Protein AF-A0A660QYG0-F1 (afdb_monomer)

Mean predicted aligned error: 2.4 Å

Nearest PDB structures (foldseek):
  2vhx-assembly1_D  TM=9.798E-01  e=2.678E-09  Mycobacterium tuberculosis
  1xlt-assembly1_A  TM=9.649E-01  e=1.373E-09  Rhodospirillum rubrum
  2vhx-assembly1_C  TM=9.794E-01  e=3.498E-09  Mycobacterium tuberculosis
  2vhv-assembly1_A  TM=9.784E-01  e=4.275E-09  Mycobacterium tuberculosis
  2vhx-assembly1_A  TM=9.811E-01  e=8.337E-09  Mycobacterium tuberculosis

Radius of gyration: 12.18 Å; Cα contacts (8 Å, |Δi|>4): 194; chains: 1; bounding box: 27×28×31 Å

Foldseek 3Di:
DEEFWEADDDPPPLDTQDDLVRLLVCVVVVYAYEYEQCSNVSVVDHPVSNVVSPHHYDPHDLVRQQVALEYGDADDDDPVSVVSHHPNHHYDYDDD

Secondary structure (DSSP, 8-state):
-EE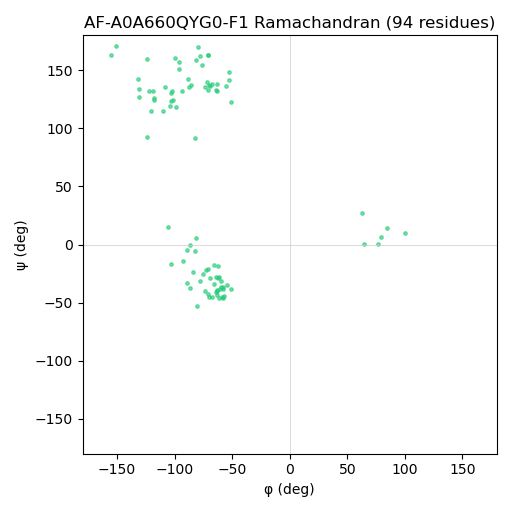EEPPP-STT----SS-HHHHHHHHHTT-EEEEETTTTGGGT--HHHHHHTTPEEESSHHHHHHH-SEEE-SSPPPHHHHTTPPTTPEEE----

Structure (mmCIF, N/CA/C/O backbone):
data_AF-A0A660QYG0-F1
#
_entry.id   AF-A0A660QYG0-F1
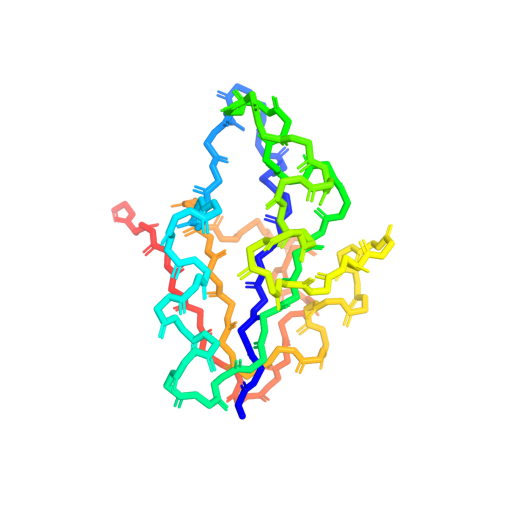#
loop_
_atom_site.group_PDB
_atom_site.id
_atom_site.type_symbol
_atom_site.label_atom_id
_atom_site.label_alt_id
_atom_site.label_comp_id
_atom_site.label_asym_id
_atom_site.label_entity_id
_atom_site.label_seq_id
_atom_site.pdbx_PDB_ins_code
_atom_site.Cartn_x
_atom_site.Cartn_y
_atom_site.Cartn_z
_atom_site.occupancy
_atom_site.B_iso_or_equiv
_atom_site.auth_seq_id
_atom_site.auth_comp_id
_atom_site.auth_asym_id
_atom_site.auth_atom_id
_atom_site.pdbx_PDB_model_num
ATOM 1 N N . MET A 1 1 ? -10.286 0.285 10.117 1.00 94.12 1 MET A N 1
ATOM 2 C CA . MET A 1 1 ? -10.308 0.014 8.666 1.00 94.12 1 MET A CA 1
ATOM 3 C C . MET A 1 1 ? -8.877 0.057 8.172 1.00 94.12 1 MET A C 1
ATOM 5 O O . MET A 1 1 ? -8.193 1.033 8.481 1.00 94.12 1 MET A O 1
ATOM 9 N N . LEU A 1 2 ? -8.434 -0.993 7.483 1.00 97.56 2 LEU A N 1
ATOM 10 C CA . LEU A 1 2 ? -7.079 -1.117 6.956 1.00 97.56 2 LEU A CA 1
ATOM 11 C C . LEU A 1 2 ? -7.031 -0.744 5.472 1.00 97.56 2 LEU A C 1
ATOM 13 O O . LEU A 1 2 ? -7.650 -1.399 4.632 1.00 97.56 2 LEU A O 1
ATOM 17 N N . ILE A 1 3 ? -6.253 0.290 5.173 1.00 98.25 3 ILE A N 1
ATOM 18 C CA . ILE A 1 3 ? -5.869 0.682 3.822 1.00 98.25 3 ILE A CA 1
ATOM 19 C C . ILE A 1 3 ? -4.534 0.032 3.485 1.00 98.25 3 ILE A C 1
ATOM 21 O O . ILE A 1 3 ? -3.579 0.115 4.255 1.00 98.25 3 ILE A O 1
ATOM 25 N N . ALA A 1 4 ? -4.464 -0.570 2.310 1.00 98.06 4 ALA A N 1
ATOM 26 C CA . ALA A 1 4 ? -3.309 -1.288 1.819 1.00 98.06 4 ALA A CA 1
ATOM 27 C C . ALA A 1 4 ? -2.835 -0.698 0.483 1.00 98.06 4 ALA A C 1
ATOM 29 O O . ALA A 1 4 ? -3.637 -0.462 -0.422 1.00 98.06 4 ALA A O 1
ATOM 30 N N . VAL A 1 5 ? -1.529 -0.454 0.374 1.00 98.06 5 VAL A N 1
ATOM 31 C CA . VAL A 1 5 ? -0.881 0.141 -0.803 1.00 98.06 5 VAL A CA 1
ATOM 32 C C . VAL A 1 5 ? 0.224 -0.804 -1.277 1.00 98.06 5 VAL A C 1
ATOM 34 O O . VAL A 1 5 ? 1.336 -0.755 -0.740 1.00 98.06 5 VAL A O 1
ATOM 37 N N . PRO A 1 6 ? -0.067 -1.714 -2.221 1.00 97.50 6 PRO A N 1
ATOM 38 C CA . PRO A 1 6 ? 0.951 -2.577 -2.798 1.00 97.50 6 PRO A CA 1
ATOM 39 C C . PRO A 1 6 ? 1.897 -1.785 -3.704 1.00 97.50 6 PRO A C 1
ATOM 41 O O . PRO A 1 6 ? 1.595 -0.675 -4.153 1.00 97.50 6 PRO A O 1
ATOM 44 N N . LYS A 1 7 ? 3.048 -2.381 -3.998 1.00 97.06 7 LYS A N 1
ATOM 45 C CA . LYS A 1 7 ? 3.944 -1.910 -5.048 1.00 97.06 7 LYS A CA 1
ATOM 46 C C . LYS A 1 7 ? 3.319 -2.212 -6.412 1.00 97.06 7 LYS A C 1
ATOM 48 O O . LYS A 1 7 ? 2.765 -3.288 -6.620 1.00 97.06 7 LYS A O 1
ATOM 53 N N . GLU A 1 8 ? 3.434 -1.282 -7.356 1.00 97.12 8 GLU A N 1
ATOM 54 C CA . GLU A 1 8 ? 3.037 -1.561 -8.736 1.00 97.12 8 GLU A CA 1
ATOM 55 C C . GLU A 1 8 ? 3.987 -2.566 -9.397 1.00 97.12 8 GLU A C 1
ATOM 57 O O . GLU A 1 8 ? 5.210 -2.502 -9.235 1.00 97.12 8 GLU A O 1
ATOM 62 N N . ILE A 1 9 ? 3.404 -3.523 -10.120 1.00 95.38 9 ILE A N 1
ATOM 63 C CA . ILE A 1 9 ? 4.139 -4.655 -10.700 1.00 95.38 9 ILE A CA 1
ATOM 64 C C . ILE A 1 9 ? 4.386 -4.507 -12.200 1.00 95.38 9 ILE A C 1
ATOM 66 O O . ILE A 1 9 ? 5.231 -5.213 -12.751 1.00 95.38 9 ILE A O 1
ATOM 70 N N . LEU A 1 10 ? 3.656 -3.605 -12.862 1.00 94.25 10 LEU A N 1
ATOM 71 C CA . LEU A 1 10 ? 3.816 -3.387 -14.289 1.00 94.25 10 LEU A CA 1
ATOM 72 C C . LEU A 1 10 ? 5.158 -2.704 -14.585 1.00 94.25 10 LEU A C 1
ATOM 74 O O . LEU A 1 10 ? 5.524 -1.746 -13.896 1.00 94.25 10 LEU A O 1
ATOM 78 N N . PRO A 1 11 ? 5.884 -3.155 -15.625 1.00 93.56 11 PRO A N 1
ATOM 79 C CA . PRO A 1 11 ? 7.061 -2.449 -16.105 1.00 93.56 11 PRO A CA 1
ATOM 80 C C . PRO A 1 11 ? 6.741 -0.978 -16.386 1.00 93.56 11 PRO A C 1
ATOM 82 O O . PRO A 1 11 ? 5.661 -0.653 -16.878 1.00 93.56 11 PRO A O 1
ATOM 85 N N . ASP A 1 12 ? 7.688 -0.102 -16.057 1.00 92.12 12 ASP A N 1
ATOM 86 C CA . ASP A 1 12 ? 7.610 1.354 -16.241 1.00 92.12 12 ASP A CA 1
ATOM 87 C C . ASP A 1 12 ? 6.523 2.091 -15.428 1.00 92.12 12 ASP A C 1
ATOM 89 O O . ASP A 1 12 ? 6.450 3.324 -15.474 1.00 92.12 12 ASP A O 1
ATOM 93 N N . GLU A 1 13 ? 5.735 1.391 -14.605 1.00 96.00 13 GLU A N 1
ATOM 94 C CA . GLU A 1 13 ? 4.840 2.020 -13.633 1.00 96.00 13 GLU A CA 1
ATOM 95 C C . GLU A 1 13 ? 5.612 2.392 -12.361 1.00 96.00 13 GLU A C 1
ATOM 97 O O . GLU A 1 13 ? 5.757 1.612 -11.423 1.00 96.00 13 GLU A O 1
ATOM 102 N N . ASN A 1 14 ? 6.130 3.618 -12.340 1.00 96.19 14 ASN A N 1
ATOM 103 C CA . ASN A 1 14 ? 6.893 4.147 -11.207 1.00 96.19 14 ASN A CA 1
ATOM 104 C C . ASN A 1 14 ? 6.019 4.839 -10.150 1.00 96.19 14 ASN A C 1
ATOM 106 O O . ASN A 1 14 ? 6.545 5.287 -9.127 1.00 96.19 14 ASN A O 1
ATOM 110 N N . ARG A 1 15 ? 4.711 4.985 -10.398 1.00 97.62 15 ARG A N 1
ATOM 111 C CA . ARG A 1 15 ? 3.799 5.661 -9.471 1.00 97.62 15 ARG A CA 1
ATOM 112 C C . ARG A 1 15 ? 3.419 4.751 -8.304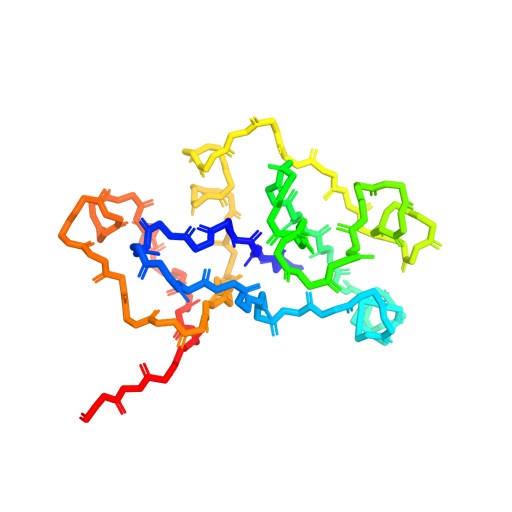 1.00 97.62 15 ARG A C 1
ATOM 114 O O . ARG A 1 15 ? 3.531 3.534 -8.362 1.00 97.62 15 ARG A O 1
ATOM 121 N N . VAL A 1 16 ? 2.919 5.379 -7.248 1.00 97.75 16 VAL A N 1
ATOM 122 C CA . VAL A 1 16 ? 2.344 4.724 -6.071 1.00 97.75 16 VAL A CA 1
ATOM 123 C C . VAL A 1 16 ? 1.009 5.385 -5.754 1.00 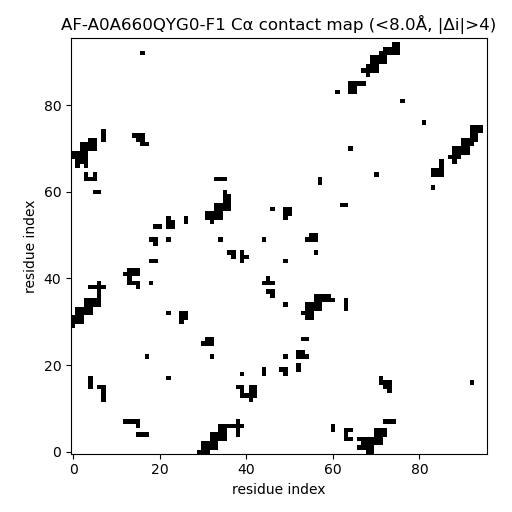97.75 16 VAL A C 1
ATOM 125 O O . VAL A 1 16 ? 0.856 6.595 -5.929 1.00 97.75 16 VAL A O 1
ATOM 128 N N . ALA A 1 17 ? 0.028 4.596 -5.320 1.00 97.81 17 ALA A N 1
ATOM 129 C CA . ALA A 1 17 ? -1.344 5.078 -5.187 1.00 97.81 17 ALA A CA 1
ATOM 130 C C . ALA A 1 17 ? -1.524 6.100 -4.053 1.00 97.81 17 ALA A C 1
ATOM 132 O O . ALA A 1 17 ? -2.378 6.979 -4.148 1.00 97.81 17 ALA A O 1
ATOM 133 N N . LEU A 1 18 ? -0.708 6.010 -2.999 1.00 97.75 18 LEU A N 1
ATOM 134 C CA . LEU A 1 18 ? -0.666 6.974 -1.902 1.00 97.75 18 LEU A CA 1
ATOM 135 C C . LEU A 1 18 ? 0.778 7.379 -1.623 1.00 97.75 18 LEU A C 1
ATOM 137 O O . LEU A 1 18 ? 1.647 6.525 -1.493 1.00 97.75 18 LEU A O 1
ATOM 141 N N . ILE A 1 19 ? 1.009 8.682 -1.482 1.00 96.88 19 ILE A N 1
ATOM 142 C CA . ILE A 1 19 ? 2.302 9.261 -1.100 1.00 96.88 19 ILE A CA 1
ATOM 143 C C . ILE A 1 19 ? 2.310 9.614 0.396 1.00 96.88 19 ILE A C 1
ATOM 145 O O . ILE A 1 19 ? 1.231 9.797 0.972 1.00 96.88 19 ILE A O 1
ATOM 149 N N 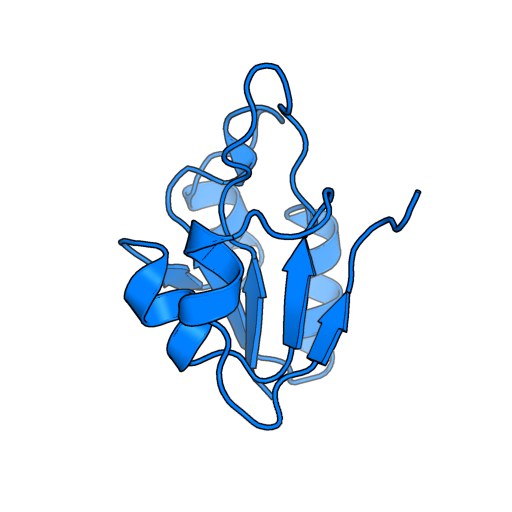. PRO A 1 20 ? 3.482 9.785 1.041 1.00 97.19 20 PRO A N 1
ATOM 150 C CA . PRO A 1 20 ? 3.573 10.056 2.480 1.00 97.19 20 PRO A CA 1
ATOM 151 C C . PRO A 1 20 ? 2.687 11.209 2.979 1.00 97.19 20 PRO A C 1
ATOM 153 O O . PRO A 1 20 ? 2.060 11.100 4.031 1.00 97.19 20 PRO A O 1
ATOM 156 N N . SER A 1 21 ? 2.542 12.290 2.207 1.00 95.75 21 SER A N 1
ATOM 157 C CA . SER A 1 21 ? 1.690 13.426 2.597 1.00 95.75 21 SER A CA 1
ATOM 158 C C . SER A 1 21 ? 0.199 13.072 2.703 1.00 95.75 21 SER A C 1
ATOM 160 O O . SER A 1 21 ? -0.513 13.674 3.509 1.00 95.75 21 SER A O 1
ATOM 162 N N . SER A 1 22 ? -0.280 12.077 1.949 1.00 96.06 22 SER A N 1
ATOM 163 C CA . SER A 1 22 ? -1.659 11.575 2.020 1.00 96.06 22 SER A CA 1
ATOM 164 C C . SER A 1 22 ? -1.884 10.660 3.228 1.00 96.06 22 SER A C 1
ATOM 166 O O . SER A 1 22 ? -2.971 10.664 3.805 1.00 96.06 22 SER A O 1
ATOM 168 N N . ILE A 1 23 ? -0.854 9.917 3.653 1.00 97.81 23 ILE A N 1
ATOM 169 C CA . ILE A 1 23 ? -0.921 8.965 4.776 1.00 97.81 23 ILE A CA 1
ATOM 170 C C . ILE A 1 23 ? -1.359 9.663 6.064 1.00 97.81 23 ILE A C 1
ATOM 172 O O . ILE A 1 23 ? -2.270 9.196 6.744 1.00 97.81 23 ILE A O 1
ATOM 176 N N . SER A 1 24 ? -0.767 10.820 6.368 1.00 93.69 24 SER A N 1
ATOM 177 C CA . SER A 1 24 ? -1.048 11.565 7.600 1.00 93.69 24 SER A CA 1
ATOM 178 C C . SER A 1 24 ? -2.511 11.988 7.753 1.00 93.69 24 SER A C 1
ATOM 180 O O . SER A 1 24 ? -3.003 12.105 8.874 1.00 93.69 24 SER A O 1
ATOM 182 N N . ALA A 1 25 ? -3.221 12.253 6.653 1.00 95.00 25 ALA A N 1
ATOM 183 C CA . ALA A 1 25 ? -4.645 12.577 6.710 1.00 95.00 25 ALA A CA 1
ATOM 184 C C . ALA A 1 25 ? -5.488 11.330 7.019 1.00 95.00 25 ALA A C 1
ATOM 186 O O . ALA A 1 25 ? -6.420 11.398 7.821 1.00 95.00 25 ALA A O 1
ATOM 187 N N . LEU A 1 26 ? -5.126 10.188 6.428 1.00 97.19 26 LEU A N 1
ATOM 188 C CA . LEU A 1 26 ? -5.827 8.923 6.629 1.00 97.19 26 LEU A CA 1
ATOM 189 C C . LEU A 1 26 ? -5.658 8.409 8.064 1.00 97.19 26 LEU A C 1
ATOM 191 O O . LEU A 1 26 ? -6.636 8.043 8.717 1.00 97.19 26 LEU A O 1
ATOM 195 N N . THR A 1 27 ? -4.435 8.458 8.590 1.00 95.75 27 THR A N 1
ATOM 196 C CA . THR A 1 27 ? -4.143 8.024 9.963 1.00 95.75 27 THR A CA 1
ATOM 197 C C . THR A 1 27 ? -4.849 8.895 10.999 1.00 95.75 27 THR A C 1
ATOM 199 O O . THR A 1 27 ? -5.446 8.371 11.939 1.00 95.75 27 THR A O 1
ATOM 202 N N . LYS A 1 28 ? -4.902 10.221 10.797 1.00 95.19 28 LYS A N 1
ATOM 203 C CA . LYS A 1 28 ? -5.680 11.147 11.649 1.00 95.19 28 LYS A CA 1
ATOM 204 C C . LYS A 1 28 ? -7.184 10.880 11.629 1.00 95.19 28 LYS A C 1
ATOM 206 O O . LYS A 1 28 ? -7.856 11.153 12.618 1.00 95.19 28 LYS A O 1
ATOM 211 N N . ALA A 1 29 ? -7.706 10.349 10.529 1.00 96.69 29 ALA A N 1
ATOM 212 C CA . ALA A 1 29 ? -9.099 9.931 10.416 1.00 96.69 29 ALA A CA 1
ATOM 213 C C . ALA A 1 29 ? -9.368 8.537 11.028 1.00 96.69 29 ALA A C 1
ATOM 215 O O . ALA A 1 29 ? -10.481 8.027 10.920 1.00 96.69 29 ALA A O 1
ATOM 216 N N . GLY A 1 30 ? -8.377 7.921 11.685 1.00 97.00 30 GLY A N 1
ATOM 217 C CA . GLY A 1 30 ? -8.518 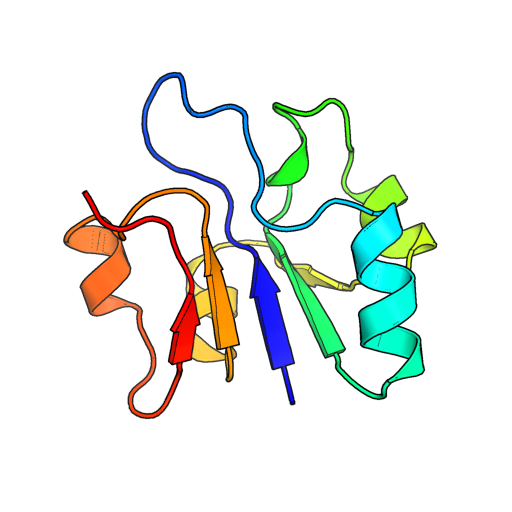6.639 12.382 1.00 97.00 30 GLY A CA 1
ATOM 218 C C . GLY A 1 30 ? -8.346 5.410 11.487 1.00 97.00 30 GLY A C 1
ATOM 219 O O . GLY A 1 30 ? -8.709 4.305 11.892 1.00 97.00 30 GLY A O 1
ATOM 220 N N . MET A 1 31 ? -7.817 5.580 10.273 1.00 97.94 31 MET A N 1
ATOM 221 C CA . MET A 1 31 ? -7.483 4.462 9.389 1.00 97.94 31 MET A CA 1
ATOM 222 C C . MET A 1 31 ? -6.066 3.966 9.662 1.00 97.94 31 MET A C 1
ATOM 224 O O . MET A 1 31 ? -5.149 4.750 9.898 1.00 97.94 31 MET A O 1
ATOM 228 N N . GLU A 1 32 ? -5.876 2.655 9.584 1.00 98.00 32 GLU A N 1
ATOM 229 C CA . GLU A 1 32 ? -4.540 2.071 9.546 1.00 98.00 32 GLU A CA 1
ATOM 230 C C . GLU A 1 32 ? -4.083 2.014 8.092 1.00 98.00 32 GLU A C 1
ATOM 232 O O . GLU A 1 32 ? -4.861 1.620 7.224 1.00 98.00 32 GLU A O 1
ATOM 237 N N . VAL A 1 33 ? -2.838 2.404 7.820 1.00 98.25 33 VAL A N 1
ATOM 238 C CA . VAL A 1 33 ? -2.270 2.342 6.470 1.00 98.25 33 VAL A CA 1
ATOM 239 C C . VAL A 1 33 ? -1.077 1.402 6.466 1.00 98.25 33 VAL A C 1
ATOM 241 O O . VAL A 1 33 ? -0.155 1.558 7.266 1.00 98.25 33 VAL A O 1
ATOM 244 N N . LEU A 1 34 ? -1.108 0.427 5.568 1.00 98.00 34 LEU A N 1
ATOM 245 C CA . LEU A 1 34 ? -0.061 -0.557 5.349 1.00 98.00 34 LEU A CA 1
ATOM 246 C C . LEU A 1 34 ? 0.471 -0.403 3.921 1.00 98.00 34 LEU A C 1
ATOM 248 O O . LEU A 1 34 ? -0.294 -0.451 2.961 1.00 98.00 34 LEU A O 1
ATOM 252 N N . VAL A 1 35 ? 1.776 -0.207 3.781 1.00 98.00 35 VAL A N 1
ATOM 253 C CA . VAL A 1 35 ? 2.441 0.033 2.493 1.00 98.00 35 VAL A CA 1
ATOM 254 C C . VAL A 1 35 ? 3.440 -1.085 2.242 1.00 98.00 35 VAL A C 1
ATOM 256 O O . VAL A 1 35 ? 4.210 -1.433 3.134 1.00 98.00 35 VAL A O 1
ATOM 259 N N . GLU A 1 36 ? 3.442 -1.675 1.051 1.00 97.94 36 GLU A N 1
ATOM 260 C CA . GLU A 1 36 ? 4.449 -2.673 0.694 1.00 97.94 36 GLU A CA 1
ATOM 261 C C . GLU A 1 36 ? 5.849 -2.049 0.680 1.00 97.94 36 GLU A C 1
ATOM 263 O O . GLU A 1 36 ? 6.058 -0.942 0.176 1.00 97.94 36 GLU A O 1
ATOM 268 N N . SER A 1 37 ? 6.828 -2.772 1.222 1.00 97.62 37 SER A N 1
ATOM 269 C CA . SER A 1 37 ? 8.230 -2.371 1.188 1.00 97.62 37 SER A CA 1
ATOM 270 C C . SER A 1 37 ? 8.673 -2.019 -0.236 1.00 97.62 37 SER A C 1
ATOM 272 O O . SER A 1 37 ? 8.594 -2.830 -1.158 1.00 97.62 37 SER A O 1
ATOM 274 N N . GLY A 1 38 ? 9.160 -0.793 -0.417 1.00 97.00 38 GLY A N 1
ATOM 275 C CA . GLY A 1 38 ? 9.630 -0.287 -1.702 1.00 97.00 38 GLY A CA 1
ATOM 276 C C . GLY A 1 38 ? 8.532 0.164 -2.670 1.00 97.00 38 GLY A C 1
ATOM 277 O O . GLY A 1 38 ? 8.873 0.530 -3.794 1.00 97.00 38 GLY A O 1
ATOM 278 N N . ALA A 1 39 ? 7.253 0.196 -2.272 1.00 97.56 39 ALA A N 1
ATOM 279 C CA . ALA A 1 39 ? 6.157 0.646 -3.141 1.00 97.56 39 ALA A CA 1
ATOM 280 C C . ALA A 1 39 ? 6.354 2.077 -3.664 1.00 97.56 39 ALA A C 1
ATOM 282 O O . ALA A 1 39 ? 6.076 2.360 -4.824 1.00 97.56 39 ALA A O 1
ATOM 283 N N . GLY A 1 40 ? 6.883 2.978 -2.832 1.00 97.50 40 GLY A N 1
ATOM 284 C CA . GLY A 1 40 ? 7.136 4.368 -3.217 1.00 97.50 40 GLY A CA 1
ATOM 285 C C . GLY A 1 40 ? 8.483 4.639 -3.882 1.00 97.50 40 GLY A C 1
ATOM 286 O O . GLY A 1 40 ? 8.743 5.791 -4.229 1.00 97.50 40 GLY A O 1
ATOM 287 N N . ALA A 1 41 ? 9.340 3.629 -4.067 1.00 97.12 41 ALA A N 1
ATOM 288 C CA . ALA A 1 41 ? 10.718 3.847 -4.510 1.00 97.12 41 ALA A CA 1
ATOM 289 C C . ALA A 1 41 ? 10.795 4.524 -5.892 1.00 97.12 41 ALA A C 1
ATOM 291 O O . ALA A 1 41 ? 11.617 5.418 -6.089 1.00 97.12 41 ALA A O 1
ATOM 292 N N . GLY A 1 42 ? 9.893 4.167 -6.816 1.00 95.38 42 GLY A N 1
ATOM 293 C CA . GLY A 1 42 ? 9.785 4.801 -8.139 1.00 95.38 42 GLY A CA 1
ATOM 294 C C . GLY A 1 42 ? 9.358 6.277 -8.099 1.00 95.38 42 GLY A C 1
ATOM 295 O O . GLY A 1 42 ? 9.590 7.015 -9.052 1.00 95.38 42 GLY A O 1
ATOM 296 N N . CYS A 1 43 ? 8.799 6.728 -6.973 1.00 95.12 43 CYS A N 1
ATOM 297 C CA . CYS A 1 43 ? 8.410 8.113 -6.703 1.00 95.12 43 CYS A CA 1
ATOM 298 C C . CYS A 1 43 ? 9.362 8.833 -5.735 1.00 95.12 43 CYS A C 1
ATOM 300 O O . CYS A 1 43 ? 9.000 9.879 -5.203 1.00 95.12 43 CYS A O 1
ATOM 302 N N . PHE A 1 44 ? 10.561 8.291 -5.492 1.00 96.31 44 PHE A N 1
ATOM 303 C CA . PHE A 1 44 ? 11.549 8.855 -4.561 1.00 96.31 44 PHE A CA 1
ATOM 304 C C . PHE A 1 44 ? 11.085 8.910 -3.094 1.00 96.31 44 PHE A C 1
ATOM 306 O O . PHE A 1 44 ? 11.572 9.733 -2.319 1.00 96.31 44 PHE A O 1
ATOM 313 N N . TYR A 1 45 ? 10.179 8.012 -2.695 1.00 98.00 45 TYR A N 1
ATOM 314 C CA . TYR A 1 45 ? 9.788 7.817 -1.299 1.00 98.00 45 TYR A CA 1
ATOM 315 C C . TYR A 1 45 ? 10.303 6.469 -0.799 1.00 98.00 45 TYR A C 1
ATOM 317 O O . TYR A 1 45 ? 9.886 5.414 -1.283 1.00 98.00 45 TYR A O 1
ATOM 325 N N . ASP A 1 46 ? 11.213 6.503 0.172 1.00 98.31 46 ASP A N 1
ATOM 326 C CA . ASP A 1 46 ? 11.671 5.300 0.859 1.00 98.31 46 ASP A CA 1
ATOM 327 C C . ASP A 1 46 ? 10.662 4.845 1.927 1.00 98.31 46 ASP A C 1
ATOM 329 O O . ASP A 1 46 ? 9.700 5.541 2.257 1.00 98.31 46 ASP A O 1
ATOM 333 N N . ASN A 1 47 ? 10.872 3.646 2.473 1.00 98.38 47 ASN A N 1
ATOM 334 C CA . ASN A 1 47 ? 10.005 3.091 3.516 1.00 98.38 47 ASN A CA 1
ATOM 335 C C . ASN A 1 47 ? 9.925 4.003 4.748 1.00 98.38 47 ASN A C 1
ATOM 337 O O . ASN A 1 47 ? 8.857 4.154 5.338 1.00 98.38 47 ASN A O 1
ATOM 341 N N . ARG A 1 48 ? 11.040 4.648 5.101 1.00 98.44 48 ARG A N 1
ATOM 342 C CA . ARG A 1 48 ? 11.128 5.522 6.268 1.00 98.44 48 ARG A CA 1
ATOM 343 C C . ARG A 1 48 ? 10.197 6.727 6.138 1.00 98.44 48 ARG A C 1
ATOM 345 O O . ARG A 1 48 ? 9.543 7.084 7.113 1.00 98.44 48 ARG A O 1
ATOM 352 N N . ALA A 1 49 ? 10.076 7.315 4.949 1.00 98.25 49 ALA A N 1
ATOM 353 C CA . ALA A 1 49 ? 9.146 8.415 4.705 1.00 98.25 49 ALA A CA 1
ATOM 354 C C . ALA A 1 49 ? 7.681 8.020 4.977 1.00 98.25 49 ALA A C 1
ATOM 356 O O . ALA A 1 49 ? 6.906 8.826 5.494 1.00 98.25 49 ALA A O 1
ATOM 357 N N . TYR A 1 50 ? 7.292 6.781 4.665 1.00 98.38 50 TYR A N 1
ATOM 358 C CA . TYR A 1 50 ? 5.956 6.265 4.980 1.00 98.38 50 TYR A CA 1
ATOM 359 C C . TYR A 1 50 ? 5.764 6.022 6.479 1.00 98.38 50 TYR A C 1
ATOM 361 O O . TYR A 1 50 ? 4.716 6.381 7.022 1.00 98.38 50 TYR A O 1
ATOM 369 N N . GLU A 1 51 ? 6.767 5.457 7.152 1.00 98.31 51 GLU A N 1
ATOM 370 C CA . GLU A 1 51 ? 6.744 5.234 8.604 1.00 98.31 51 GLU A CA 1
ATOM 371 C C . GLU A 1 51 ? 6.632 6.554 9.375 1.00 98.31 51 GLU A C 1
ATOM 373 O O . GLU A 1 51 ? 5.773 6.693 10.246 1.00 98.31 51 GLU A O 1
ATOM 378 N N . GLU A 1 52 ? 7.431 7.561 9.006 1.00 98.19 52 GLU A N 1
ATOM 379 C CA . GLU A 1 52 ? 7.378 8.909 9.591 1.00 98.19 52 GLU A CA 1
ATOM 380 C C . GLU A 1 52 ? 6.017 9.591 9.354 1.00 98.19 52 GLU A C 1
ATOM 382 O O . GLU A 1 52 ? 5.567 10.385 10.182 1.00 98.19 52 GLU A O 1
ATOM 387 N N . ALA A 1 53 ? 5.319 9.242 8.268 1.00 97.94 53 ALA A N 1
ATOM 388 C CA . ALA A 1 53 ? 3.967 9.719 7.980 1.00 97.94 53 ALA A CA 1
ATOM 389 C C . ALA A 1 53 ? 2.849 8.938 8.704 1.00 97.94 53 ALA A C 1
ATOM 391 O O . ALA A 1 53 ? 1.680 9.342 8.634 1.00 97.94 53 ALA A O 1
ATOM 392 N N . GLY A 1 54 ? 3.195 7.855 9.410 1.00 97.88 54 GLY A N 1
ATOM 393 C CA . GLY A 1 54 ? 2.294 7.045 10.232 1.00 97.88 54 GLY A CA 1
ATOM 394 C C . GLY A 1 54 ? 1.795 5.750 9.585 1.00 97.88 54 GLY A C 1
ATOM 395 O O . GLY A 1 54 ? 0.891 5.120 10.135 1.00 97.88 54 GLY A O 1
ATOM 396 N N . ALA A 1 55 ? 2.341 5.343 8.437 1.00 98.06 55 ALA A N 1
ATOM 397 C CA . ALA A 1 55 ? 2.055 4.029 7.865 1.00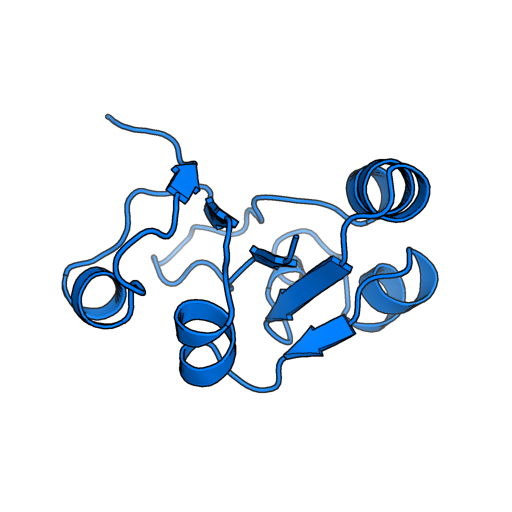 98.06 55 ALA A CA 1
ATOM 398 C C . ALA A 1 55 ? 2.902 2.932 8.528 1.00 98.06 55 ALA A C 1
ATOM 400 O O . ALA A 1 55 ? 3.966 3.178 9.092 1.00 98.06 55 ALA A O 1
ATOM 401 N N . LYS A 1 56 ? 2.435 1.691 8.412 1.00 97.62 56 LYS A N 1
ATOM 402 C CA . LYS A 1 56 ? 3.222 0.481 8.666 1.00 97.62 56 LYS A CA 1
ATOM 403 C C . LYS A 1 56 ? 3.767 -0.044 7.337 1.00 97.62 56 LYS A C 1
ATOM 405 O O . LYS A 1 56 ? 3.118 0.115 6.303 1.00 97.62 56 LYS A O 1
ATOM 410 N N . ILE A 1 57 ? 4.912 -0.718 7.369 1.00 97.56 57 ILE A N 1
ATOM 411 C CA . ILE A 1 57 ? 5.503 -1.347 6.182 1.00 97.56 57 ILE A CA 1
ATOM 412 C C . ILE A 1 57 ? 5.226 -2.851 6.186 1.00 97.56 57 ILE A C 1
ATOM 414 O O . ILE A 1 57 ? 5.564 -3.551 7.140 1.00 97.56 57 ILE A O 1
ATOM 418 N N . ALA A 1 58 ? 4.623 -3.354 5.111 1.00 96.06 58 ALA A N 1
ATOM 419 C CA . ALA A 1 58 ? 4.472 -4.780 4.859 1.00 96.06 58 ALA A CA 1
ATOM 420 C C . ALA A 1 58 ? 5.721 -5.336 4.158 1.00 96.06 58 ALA A C 1
ATOM 422 O O . ALA A 1 58 ? 6.216 -4.726 3.207 1.00 96.06 58 ALA A O 1
ATOM 423 N N . PRO A 1 59 ? 6.219 -6.518 4.559 1.00 91.06 59 PRO A N 1
ATOM 424 C CA . PRO A 1 59 ? 7.397 -7.113 3.935 1.00 91.06 59 PRO A CA 1
ATOM 425 C C . PRO A 1 59 ? 7.121 -7.673 2.532 1.00 91.06 59 PRO A C 1
ATOM 427 O O . PRO A 1 59 ? 8.063 -7.863 1.768 1.00 91.06 59 PRO A O 1
ATOM 430 N N . ASN A 1 60 ? 5.861 -7.976 2.203 1.00 89.25 60 ASN A N 1
ATOM 431 C CA . ASN A 1 60 ? 5.446 -8.523 0.913 1.00 89.25 60 ASN A CA 1
ATOM 432 C C . ASN A 1 60 ? 3.976 -8.200 0.601 1.00 89.25 60 ASN A C 1
ATOM 434 O O . ASN A 1 60 ? 3.198 -7.861 1.496 1.00 89.25 60 ASN A O 1
ATOM 438 N N . ALA A 1 61 ? 3.616 -8.348 -0.676 1.00 90.06 61 ALA A N 1
ATOM 439 C CA . ALA A 1 61 ? 2.264 -8.139 -1.176 1.00 90.06 61 ALA A CA 1
ATOM 440 C C . ALA A 1 61 ? 1.241 -9.127 -0.584 1.00 90.06 61 ALA A C 1
ATOM 442 O O . ALA A 1 61 ? 0.163 -8.709 -0.185 1.00 90.06 61 ALA A O 1
ATOM 443 N N . ASP A 1 62 ? 1.552 -10.422 -0.477 1.00 88.50 62 ASP A N 1
ATOM 444 C CA . ASP A 1 62 ? 0.543 -11.442 -0.136 1.00 88.50 62 ASP A CA 1
ATOM 445 C C . ASP A 1 62 ? -0.140 -11.174 1.214 1.00 88.50 62 ASP A C 1
ATOM 447 O O . ASP A 1 62 ? -1.369 -11.194 1.313 1.00 88.50 62 ASP A O 1
ATOM 451 N N . ALA A 1 63 ? 0.644 -10.841 2.244 1.00 82.81 63 ALA A N 1
ATOM 452 C CA . ALA A 1 63 ? 0.103 -10.483 3.554 1.00 82.81 63 ALA A CA 1
ATOM 453 C C . ALA A 1 63 ? -0.712 -9.178 3.516 1.00 82.81 63 ALA A C 1
ATOM 455 O O . ALA A 1 63 ? -1.699 -9.036 4.237 1.00 82.81 63 ALA A O 1
ATOM 456 N N . LEU A 1 64 ? -0.309 -8.230 2.668 1.00 92.31 64 LEU A N 1
ATOM 457 C CA . LEU A 1 64 ? -0.956 -6.932 2.519 1.00 92.31 64 LEU A CA 1
ATOM 458 C C . LEU A 1 64 ? -2.327 -7.059 1.842 1.00 92.31 64 LEU A C 1
ATOM 460 O O . LEU A 1 64 ? -3.302 -6.503 2.346 1.00 92.31 64 LEU A O 1
ATOM 464 N N . TYR A 1 65 ? -2.422 -7.835 0.760 1.00 94.50 65 TYR A N 1
ATOM 465 C CA . TYR A 1 65 ? -3.673 -8.062 0.029 1.00 94.50 65 TYR A CA 1
ATOM 466 C C . TYR A 1 65 ? -4.728 -8.776 0.890 1.00 94.50 65 TYR A C 1
ATOM 468 O O . TYR A 1 65 ? -5.899 -8.403 0.869 1.00 94.50 65 TYR A O 1
ATOM 476 N N . GLN A 1 66 ? -4.317 -9.757 1.700 1.00 90.56 66 GLN A N 1
ATOM 477 C CA . GLN A 1 66 ? -5.227 -10.522 2.562 1.00 90.56 66 GLN A CA 1
ATOM 478 C C . GLN A 1 66 ? -5.693 -9.757 3.807 1.00 90.56 66 GLN A C 1
ATOM 480 O O . GLN A 1 66 ? -6.756 -10.046 4.357 1.00 90.56 66 GLN A O 1
ATOM 485 N N . ALA A 1 67 ? -4.918 -8.778 4.273 1.00 90.88 67 ALA A N 1
ATOM 486 C CA . ALA A 1 67 ? -5.300 -7.962 5.421 1.00 90.88 67 ALA A CA 1
ATOM 487 C C . ALA A 1 67 ? -6.225 -6.790 5.038 1.00 90.88 67 ALA A C 1
ATOM 489 O O . ALA A 1 67 ? -6.948 -6.285 5.898 1.00 90.88 67 ALA A O 1
ATOM 490 N N . ALA A 1 68 ? -6.193 -6.347 3.776 1.00 96.25 68 ALA A N 1
ATOM 491 C CA . ALA A 1 68 ? -6.814 -5.110 3.314 1.00 96.25 68 ALA A CA 1
ATOM 492 C C . ALA A 1 68 ? -8.348 -5.097 3.431 1.00 96.25 68 ALA A C 1
ATOM 494 O O . ALA A 1 68 ? -9.032 -6.004 2.954 1.00 96.25 68 ALA A O 1
ATOM 495 N N . ASP A 1 69 ? -8.895 -4.009 3.980 1.00 97.75 69 ASP A N 1
ATOM 496 C CA . ASP A 1 69 ? -10.306 -3.653 3.780 1.00 97.75 69 ASP A CA 1
ATOM 497 C C . ASP A 1 69 ? -10.463 -2.819 2.500 1.00 97.75 69 ASP A C 1
ATOM 499 O O . ASP A 1 69 ? -11.432 -2.982 1.759 1.00 97.75 69 ASP A O 1
ATOM 503 N N . ILE A 1 70 ? -9.488 -1.942 2.226 1.00 97.81 70 ILE A N 1
ATOM 504 C CA . ILE A 1 70 ? -9.398 -1.152 0.997 1.00 97.81 70 ILE A CA 1
ATOM 505 C C . ILE A 1 70 ? -7.987 -1.276 0.420 1.00 97.81 70 ILE A C 1
ATOM 507 O O . ILE A 1 70 ? -7.008 -0.984 1.107 1.00 97.81 70 ILE A O 1
ATOM 511 N N . LEU A 1 71 ? -7.883 -1.656 -0.849 1.00 97.56 71 LEU A N 1
ATOM 512 C CA . LEU A 1 71 ? -6.642 -1.687 -1.611 1.00 97.56 71 LEU A CA 1
ATOM 513 C C . LEU A 1 71 ? -6.593 -0.484 -2.561 1.00 97.56 71 LEU A C 1
ATOM 515 O O . LEU A 1 71 ? -7.487 -0.309 -3.389 1.00 97.56 71 LEU A O 1
ATOM 519 N N . PHE A 1 72 ? -5.547 0.333 -2.458 1.00 97.94 72 PHE A N 1
ATOM 520 C CA . PHE A 1 72 ? -5.291 1.437 -3.384 1.00 97.94 72 PHE A CA 1
ATOM 521 C C . PHE A 1 72 ? -4.175 1.060 -4.353 1.00 97.94 72 PHE A C 1
ATOM 523 O O . PHE A 1 72 ? -3.036 0.854 -3.936 1.00 97.94 72 PHE A O 1
ATOM 530 N N . LYS A 1 73 ? -4.495 1.035 -5.646 1.00 97.56 73 LYS A N 1
ATOM 531 C CA . LYS A 1 73 ? -3.543 0.858 -6.746 1.00 97.56 73 LYS A CA 1
ATOM 532 C C . LYS A 1 73 ? -3.645 2.014 -7.732 1.00 97.56 73 LYS A C 1
ATOM 534 O O . LYS A 1 73 ? -4.637 2.736 -7.784 1.00 97.56 73 LYS A O 1
ATOM 539 N N . VAL A 1 74 ? -2.597 2.196 -8.519 1.00 97.31 74 VAL A N 1
ATOM 540 C CA . VAL A 1 74 ? -2.601 3.078 -9.684 1.00 97.3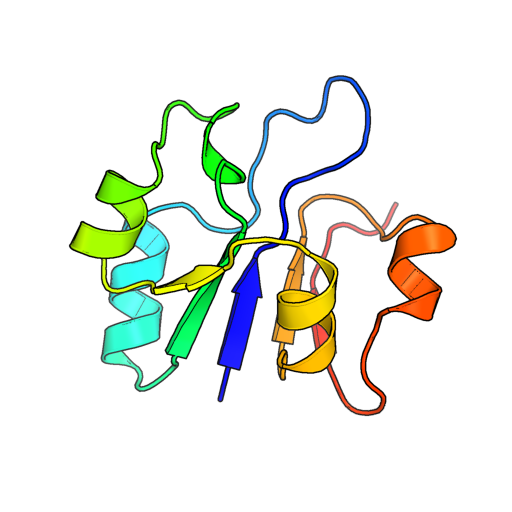1 74 VAL A CA 1
ATOM 541 C C . VAL A 1 74 ? -3.248 2.352 -10.855 1.00 97.31 74 VAL A C 1
ATOM 543 O O . VAL A 1 74 ? -4.188 2.876 -11.453 1.00 97.31 74 VAL A O 1
ATOM 546 N N . ARG A 1 75 ? -2.761 1.149 -11.170 1.00 96.56 75 ARG A N 1
ATOM 547 C CA . ARG A 1 75 ? -3.212 0.344 -12.310 1.00 96.56 75 ARG A CA 1
ATOM 548 C C . ARG A 1 75 ? -4.263 -0.692 -11.899 1.00 96.56 75 ARG A C 1
ATOM 550 O O . ARG A 1 75 ? -4.309 -1.063 -10.721 1.00 96.56 75 ARG A O 1
ATOM 557 N N . PRO A 1 76 ? -5.097 -1.168 -12.844 1.00 95.75 76 PRO A N 1
ATOM 558 C CA . PRO A 1 76 ? -5.906 -2.359 -12.619 1.00 95.75 76 PRO A CA 1
ATOM 559 C C . PRO A 1 76 ? -5.031 -3.532 -12.149 1.00 95.75 76 PRO A C 1
ATOM 561 O O . PRO A 1 76 ? -3.864 -3.606 -12.535 1.00 95.75 76 PRO A O 1
ATOM 564 N N . PRO A 1 77 ? -5.563 -4.438 -11.315 1.00 94.19 77 PRO A N 1
ATOM 565 C CA . PRO A 1 77 ? -4.832 -5.612 -10.874 1.00 94.19 77 PRO A CA 1
ATOM 566 C C . PRO A 1 77 ? -4.606 -6.566 -12.046 1.00 94.19 77 PRO A C 1
ATOM 568 O O . PRO A 1 77 ? -5.520 -6.839 -12.828 1.00 94.19 77 PRO A O 1
ATOM 571 N N . GLU A 1 78 ? -3.408 -7.133 -12.118 1.00 94.44 78 GLU A N 1
ATOM 572 C CA . GLU A 1 78 ? -3.134 -8.255 -13.013 1.00 94.44 78 GLU A CA 1
ATOM 573 C C . GLU A 1 78 ? -3.835 -9.524 -12.517 1.00 94.44 78 GLU A C 1
ATOM 575 O O . GLU A 1 78 ? -4.190 -9.643 -11.342 1.00 94.44 78 GLU A O 1
ATOM 580 N N . SER A 1 79 ? -3.983 -10.532 -13.380 1.00 93.44 79 SER A N 1
ATOM 581 C CA . SER A 1 79 ? -4.641 -11.794 -12.998 1.00 93.44 79 SER A CA 1
ATOM 582 C C . SER A 1 79 ? -4.016 -12.439 -11.752 1.00 93.44 79 SER A C 1
ATOM 584 O O . SER A 1 79 ? -4.727 -12.976 -10.911 1.00 93.44 79 SER A O 1
ATOM 586 N N . THR A 1 80 ? -2.696 -12.315 -11.585 1.00 92.25 80 THR A N 1
ATOM 587 C CA . THR A 1 80 ? -1.957 -12.820 -10.416 1.00 92.25 80 THR A CA 1
ATOM 588 C C . THR A 1 80 ? -2.218 -12.034 -9.128 1.00 92.25 80 THR A C 1
ATOM 590 O O . THR A 1 80 ? -1.964 -12.549 -8.040 1.00 92.25 80 THR A O 1
ATOM 593 N N . GLU A 1 81 ? -2.689 -10.791 -9.223 1.00 94.31 81 GLU A N 1
ATOM 594 C CA . GLU A 1 81 ? -3.080 -9.956 -8.084 1.00 94.31 81 GLU A CA 1
ATOM 595 C C . GLU A 1 81 ? -4.556 -10.160 -7.729 1.00 94.31 81 GLU A C 1
ATOM 597 O O . GLU A 1 81 ? -4.905 -10.125 -6.549 1.00 94.31 81 GLU A O 1
ATOM 602 N N . VAL A 1 82 ? -5.410 -10.430 -8.725 1.00 92.94 82 VAL A N 1
ATOM 603 C CA . VAL A 1 82 ? -6.843 -10.706 -8.525 1.00 92.94 82 VAL A CA 1
ATOM 604 C C . VAL A 1 82 ? -7.052 -11.888 -7.578 1.00 92.94 82 VAL A C 1
ATOM 606 O O . VAL A 1 82 ? -7.837 -11.773 -6.640 1.00 92.94 82 VAL A O 1
ATOM 609 N N . ASP A 1 83 ? -6.292 -12.973 -7.747 1.00 91.12 83 ASP A N 1
ATOM 610 C CA . ASP A 1 83 ? -6.377 -14.168 -6.890 1.00 91.12 83 ASP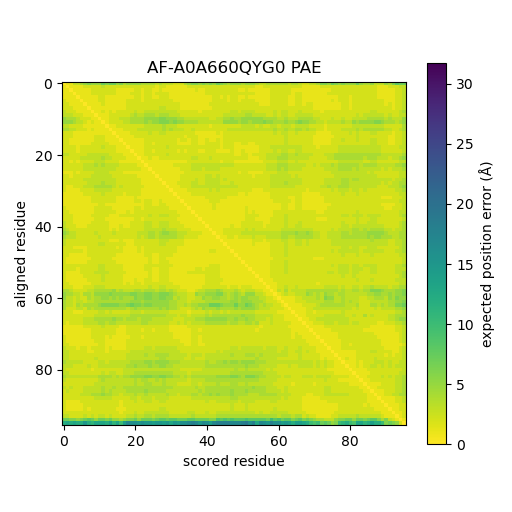 A CA 1
ATOM 611 C C . ASP A 1 83 ? -6.019 -13.894 -5.417 1.00 91.12 83 ASP A C 1
ATOM 613 O O . ASP A 1 83 ? -6.347 -14.680 -4.527 1.00 91.12 83 ASP A O 1
ATOM 617 N N . LYS A 1 84 ? -5.334 -12.779 -5.142 1.00 92.94 84 LYS A N 1
ATOM 618 C CA . LYS A 1 84 ? -4.907 -12.386 -3.795 1.00 92.94 84 LYS A CA 1
ATOM 619 C C . LYS A 1 84 ? -5.915 -11.483 -3.101 1.00 92.94 84 LYS A C 1
ATOM 621 O O . LYS A 1 84 ? -5.778 -11.274 -1.896 1.00 92.94 84 LYS A O 1
ATOM 626 N N . LEU A 1 85 ? -6.883 -10.922 -3.825 1.00 93.31 85 LEU A N 1
ATOM 627 C CA . LEU A 1 85 ? -7.874 -10.020 -3.249 1.00 93.31 85 LEU A CA 1
ATOM 628 C C . LEU A 1 85 ? -8.727 -10.761 -2.217 1.00 93.31 85 LEU A C 1
ATOM 630 O O . LEU A 1 85 ? -9.251 -11.845 -2.470 1.00 93.31 85 LEU A O 1
ATOM 634 N N . ARG A 1 86 ? -8.889 -10.154 -1.041 1.00 94.25 86 ARG A N 1
ATOM 635 C CA . ARG A 1 86 ? -9.785 -10.681 -0.013 1.00 94.25 86 ARG A CA 1
ATOM 636 C C . ARG A 1 86 ? -11.234 -10.442 -0.421 1.00 94.25 86 ARG A C 1
ATOM 638 O O . ARG A 1 86 ? -11.599 -9.324 -0.794 1.00 94.25 86 ARG A O 1
ATOM 645 N N . GLU A 1 87 ? -12.084 -11.449 -0.267 1.00 94.25 87 GLU A N 1
ATOM 646 C CA . GLU A 1 87 ? -13.529 -11.264 -0.400 1.00 94.25 87 GLU A CA 1
ATOM 647 C C . GLU A 1 87 ? -14.029 -10.161 0.556 1.00 94.25 87 GLU A C 1
ATOM 649 O O . GLU A 1 87 ? -13.599 -10.056 1.710 1.00 94.25 87 GLU A O 1
ATOM 654 N N . GLY A 1 88 ? -14.907 -9.290 0.050 1.00 94.94 88 GLY A N 1
ATOM 655 C CA . GLY A 1 88 ? -15.435 -8.143 0.793 1.00 94.94 88 GLY A CA 1
ATOM 656 C C . GLY A 1 88 ? -14.475 -6.953 0.930 1.00 94.94 88 GLY A C 1
ATOM 657 O O . GLY A 1 88 ? -14.858 -5.956 1.541 1.00 94.94 88 GLY A O 1
ATOM 658 N N . SER A 1 89 ? -13.259 -7.022 0.376 1.00 96.75 89 SER A N 1
ATOM 659 C CA . SER A 1 89 ? -12.393 -5.844 0.243 1.00 96.75 89 SER A CA 1
ATOM 660 C C . SER A 1 89 ? -12.846 -4.943 -0.910 1.00 96.75 89 SER A C 1
ATOM 662 O O . SER A 1 89 ? -13.500 -5.385 -1.856 1.00 96.75 89 SER A O 1
ATOM 664 N N . SER A 1 90 ? -12.512 -3.656 -0.825 1.00 97.19 90 SER A N 1
ATOM 665 C CA . SER A 1 90 ? -12.710 -2.694 -1.913 1.00 97.19 90 SER A CA 1
ATOM 666 C C . SER A 1 90 ? -11.392 -2.416 -2.623 1.00 97.19 90 SER A C 1
ATOM 668 O O . SER A 1 90 ? -10.395 -2.111 -1.977 1.00 97.19 90 SER A O 1
ATOM 670 N N . LEU A 1 91 ? -11.394 -2.458 -3.950 1.00 96.75 91 LEU A N 1
ATOM 671 C CA . LEU A 1 91 ? -10.264 -2.049 -4.776 1.00 96.75 91 LEU A CA 1
ATOM 672 C C . LEU A 1 91 ? -10.546 -0.674 -5.383 1.00 96.75 91 LEU A C 1
ATOM 674 O O . LEU A 1 91 ? -11.599 -0.464 -5.984 1.00 96.75 91 LEU A O 1
ATOM 678 N N . ILE A 1 92 ? -9.594 0.246 -5.250 1.00 97.56 92 ILE A N 1
ATOM 679 C CA . ILE A 1 92 ? -9.633 1.570 -5.870 1.00 97.56 92 ILE A CA 1
ATOM 680 C C . ILE A 1 92 ? -8.406 1.704 -6.769 1.00 97.56 92 ILE A C 1
ATOM 682 O O . ILE A 1 92 ? -7.274 1.712 -6.284 1.00 97.56 92 ILE A O 1
ATOM 686 N N . CYS A 1 93 ? -8.638 1.811 -8.075 1.00 97.12 93 CYS A N 1
ATOM 687 C CA . CYS A 1 93 ? -7.609 2.012 -9.090 1.00 97.12 93 CYS A CA 1
ATOM 688 C C . CYS A 1 93 ? -8.163 2.781 -10.294 1.00 97.12 93 CYS A C 1
ATOM 690 O O . CYS A 1 93 ? -9.373 3.000 -10.402 1.00 97.12 93 CYS A O 1
ATOM 692 N N . LEU A 1 94 ? -7.282 3.197 -11.206 1.00 95.31 94 LEU A N 1
ATOM 693 C CA . LEU A 1 94 ? -7.711 3.679 -12.516 1.00 95.31 94 LEU A CA 1
ATOM 694 C C . LEU A 1 94 ? -8.224 2.487 -13.328 1.00 95.31 94 LEU A C 1
ATOM 696 O O . LEU A 1 94 ? -7.573 1.446 -13.356 1.00 95.31 94 LEU A O 1
ATOM 700 N N . MET A 1 95 ? -9.384 2.650 -13.959 1.00 87.19 95 MET A N 1
ATOM 701 C CA . MET A 1 95 ? -9.941 1.703 -14.925 1.00 87.19 95 MET A CA 1
ATOM 702 C C . MET A 1 95 ? -9.822 2.343 -16.308 1.00 87.19 95 MET A C 1
ATOM 704 O O . MET A 1 95 ? -10.085 3.543 -16.433 1.00 87.19 95 MET A O 1
ATOM 708 N N . ASP A 1 96 ? -9.386 1.564 -17.296 1.00 75.31 96 ASP A N 1
ATOM 709 C CA . ASP A 1 96 ? -9.303 2.001 -18.695 1.00 75.31 96 ASP A CA 1
ATOM 710 C C . ASP A 1 96 ? -10.696 2.114 -19.346 1.00 75.31 96 ASP A C 1
ATOM 712 O O . ASP A 1 96 ? -11.605 1.331 -18.971 1.00 75.31 96 ASP A O 1
#

Solvent-accessible surface area (backbone atoms only — not comparable to full-atom values): 5276 Å² total; per-residue (Å²): 100,36,38,20,31,54,51,62,82,56,86,91,50,37,61,49,58,72,53,43,83,56,40,44,58,44,42,74,72,65,33,46,39,37,33,23,66,60,19,34,47,63,64,78,34,54,62,62,52,33,42,78,28,63,32,45,76,29,92,45,55,71,68,42,38,57,63,25,46,32,37,38,37,57,60,65,75,50,77,82,49,56,79,45,55,36,87,91,41,45,80,45,52,51,77,135

pLDDT: mean 95.56, std 3.5, range [75.31, 98.44]

Sequence (96 aa):
MLIAVPKEILPDENRVALIPSSISALTKAGMEVLVESGAGAGCFYDNRAYEEAGAKIAPNADALYQAADILFKVRPPESTEVDKLREGSSLICLMD